Protein AF-A0A7S3B961-F1 (afdb_monomer_lite)

Sequence (173 aa):
MTASVPETMRAINEALAGSEYECQTVSWDDVQRGTVGGGVSCWGGNITDTRLWEKNGQMLYTVRTQNWNEKLGSVSADEIALMAGGVEANSPPRPATLSDFLKSIGSHGGYAGMANATDLSNKDLDAKVSIRFQTTFLPVPDERLGALEFAPEMYNYQTRDDADPKNLLVVHL

Secondary structure (DSSP, 8-state):
-PPPHHHHHHHHHHHTTTSSEEEES-EEEEEEEEEETTEEEEEEEEEEEEEEEETTSPBP-EEEE-GGG---EEE-TTS-EEEE---STT---EEEEHHHHHHTHHHHSGGGT--TT-----HHHHT-EEE---B------SSTT----EEEEEEETT---TTS-S-------

Foldseek 3Di:
DQDAQVRVQVVVQVVCPPHQKHKAQWDKDQPAWDADPNHTHSPGAWIKIKGKAFPVGRTFIKIAGDNVPHDKDWAAQQPAWDFADPPDDPDGTHIDTSQRCQQQVQVRCVVVVRHRRHHRHDVVDRRTDIDGDIDTDDSFDPDPDTDIDMDMDIGTPPPPDPVDDPDDDDDDD

Organism: NCBI:txid156174

Structure (mmCIF, N/CA/C/O backbone):
data_AF-A0A7S3B961-F1
#
_entry.id   AF-A0A7S3B961-F1
#
loop_
_atom_site.group_PDB
_atom_site.id
_atom_site.type_symbol
_atom_site.label_atom_id
_atom_site.label_alt_id
_atom_site.label_comp_id
_atom_site.label_asym_id
_atom_site.label_entity_id
_atom_site.label_seq_id
_atom_site.pdbx_PDB_ins_code
_atom_site.Cartn_x
_atom_site.Cartn_y
_atom_site.Cartn_z
_atom_site.occupancy
_atom_site.B_iso_or_equiv
_atom_site.auth_seq_id
_atom_site.auth_comp_id
_atom_site.auth_asym_id
_atom_site.auth_atom_id
_atom_site.pdbx_PDB_model_num
ATOM 1 N N . MET A 1 1 ? -27.440 13.470 13.076 1.00 53.16 1 MET A N 1
ATOM 2 C CA . MET A 1 1 ? -26.061 13.999 13.076 1.00 53.16 1 MET A CA 1
ATOM 3 C C . MET A 1 1 ? -25.145 12.821 12.845 1.00 53.16 1 MET A C 1
ATOM 5 O O . MET A 1 1 ? -25.264 11.851 13.583 1.00 53.16 1 MET A O 1
ATOM 9 N N . THR A 1 2 ? -24.315 12.874 11.811 1.00 67.44 2 THR A N 1
ATOM 10 C CA . THR A 1 2 ? -23.277 11.865 11.574 1.00 67.44 2 THR A CA 1
ATOM 11 C C . THR A 1 2 ? -22.200 12.026 12.646 1.00 67.44 2 THR A C 1
ATOM 13 O O . THR A 1 2 ? -21.840 13.159 12.966 1.00 67.44 2 THR A O 1
ATOM 16 N N . ALA A 1 3 ? -21.735 10.924 13.239 1.00 77.62 3 ALA A N 1
ATOM 17 C CA . ALA A 1 3 ? -20.637 10.968 14.201 1.00 77.62 3 ALA A CA 1
ATOM 18 C C . ALA A 1 3 ? -19.378 11.529 13.528 1.00 77.62 3 ALA A C 1
ATOM 20 O O . ALA A 1 3 ? -19.102 11.226 12.365 1.00 77.62 3 ALA A O 1
ATOM 21 N N . SER A 1 4 ? -18.607 12.337 14.250 1.00 87.38 4 SER A N 1
ATOM 22 C CA . SER A 1 4 ? -17.310 12.792 13.755 1.00 87.38 4 SER A CA 1
ATOM 23 C C . SER A 1 4 ? -16.331 11.617 13.634 1.00 87.38 4 SER A C 1
ATOM 25 O O . SER A 1 4 ? -16.490 10.573 14.278 1.00 87.38 4 SER A O 1
ATOM 27 N N . VAL A 1 5 ? -15.279 11.789 12.830 1.00 88.31 5 VAL A N 1
ATOM 28 C CA . VAL A 1 5 ? -14.202 10.793 12.709 1.00 88.31 5 VAL A CA 1
ATOM 29 C C . VAL A 1 5 ? -13.611 10.417 14.079 1.00 88.31 5 VAL A C 1
ATOM 31 O O . VAL A 1 5 ? -13.588 9.224 14.380 1.00 88.31 5 VAL A O 1
ATOM 34 N N . PRO A 1 6 ? -13.235 11.362 14.970 1.00 90.94 6 PRO A N 1
ATOM 35 C CA . PRO A 1 6 ? -12.711 11.013 16.293 1.00 90.94 6 PRO A CA 1
ATOM 36 C C . PRO A 1 6 ? -13.691 10.224 17.170 1.00 90.94 6 PRO A C 1
ATOM 38 O O . PRO A 1 6 ? -13.280 9.320 17.896 1.00 90.94 6 PRO A O 1
ATOM 41 N N . GLU A 1 7 ? -14.988 10.541 17.117 1.00 91.75 7 GLU A N 1
ATOM 42 C CA . GLU A 1 7 ? -16.009 9.802 17.870 1.00 91.75 7 GLU A CA 1
ATOM 43 C C . GLU A 1 7 ? -16.165 8.375 17.349 1.00 91.75 7 GLU A C 1
ATOM 45 O O . GLU A 1 7 ? -16.241 7.437 18.142 1.00 91.75 7 GLU A O 1
ATOM 50 N N . THR A 1 8 ? -16.151 8.210 16.026 1.00 91.69 8 THR A N 1
ATOM 51 C CA . THR A 1 8 ? -16.246 6.899 15.380 1.00 91.69 8 THR A CA 1
ATOM 52 C C . THR A 1 8 ? -15.017 6.049 15.681 1.00 91.69 8 THR A C 1
ATOM 54 O O . THR A 1 8 ? -15.146 4.897 16.089 1.00 91.69 8 THR A O 1
ATOM 57 N N . MET A 1 9 ? -13.817 6.625 15.575 1.00 93.38 9 MET A N 1
ATOM 58 C CA . MET A 1 9 ? -12.573 5.948 15.942 1.00 93.38 9 MET A CA 1
ATOM 59 C C . MET A 1 9 ? -12.563 5.516 17.403 1.00 93.38 9 MET A C 1
ATOM 61 O O . MET A 1 9 ? -12.139 4.403 17.698 1.00 93.38 9 MET A O 1
ATOM 65 N N . ARG A 1 10 ? -13.029 6.373 18.321 1.00 94.88 10 ARG A N 1
ATOM 66 C CA . ARG A 1 10 ? -13.128 6.028 19.743 1.00 94.88 10 ARG A CA 1
ATOM 67 C C . ARG A 1 10 ? -14.044 4.823 19.944 1.00 94.88 10 ARG A C 1
ATOM 69 O O . ARG A 1 10 ? -13.620 3.865 20.575 1.00 94.88 10 ARG A O 1
ATOM 76 N N . ALA A 1 11 ? -15.239 4.840 19.354 1.00 94.75 11 ALA A N 1
ATOM 77 C CA . ALA A 1 11 ? -16.183 3.728 19.452 1.00 94.75 11 ALA A CA 1
ATOM 78 C C . ALA A 1 11 ? -15.618 2.422 18.860 1.00 94.75 11 ALA A C 1
ATOM 80 O O . ALA A 1 11 ? -15.760 1.357 19.458 1.00 94.75 11 ALA A O 1
ATOM 81 N N . ILE A 1 12 ? -14.930 2.496 17.714 1.00 94.56 12 ILE A N 1
ATOM 82 C CA . ILE A 1 12 ? -14.267 1.331 17.113 1.00 94.56 12 ILE A CA 1
ATOM 83 C C . ILE A 1 12 ? -13.152 0.820 18.032 1.00 94.56 12 ILE A C 1
ATOM 85 O O . ILE A 1 12 ? -13.096 -0.370 18.309 1.00 94.56 12 ILE A O 1
ATOM 89 N N . ASN A 1 13 ? -12.284 1.695 18.541 1.00 95.06 13 ASN A N 1
ATOM 90 C CA . ASN A 1 13 ? -11.190 1.297 19.429 1.00 95.06 13 ASN A CA 1
ATOM 91 C C . ASN A 1 13 ? -11.687 0.714 20.761 1.00 95.06 13 ASN A C 1
ATOM 93 O O . ASN A 1 13 ? -11.090 -0.232 21.266 1.00 95.06 13 ASN A O 1
ATOM 97 N N . GLU A 1 14 ? -12.795 1.221 21.306 1.00 96.81 14 GLU A N 1
ATOM 98 C CA . GLU A 1 14 ? -13.471 0.620 22.462 1.00 96.81 14 GLU A CA 1
ATOM 99 C C . GLU A 1 14 ? -13.959 -0.803 22.147 1.00 96.81 14 GLU A C 1
ATOM 101 O O . GLU A 1 14 ? -13.756 -1.712 22.950 1.00 96.81 14 GLU A O 1
ATOM 106 N N . ALA A 1 15 ? -14.535 -1.028 20.961 1.00 95.81 15 ALA A N 1
ATOM 107 C CA . ALA A 1 15 ? -14.956 -2.359 20.516 1.00 95.81 15 ALA A CA 1
ATOM 108 C C . ALA A 1 15 ? -13.774 -3.305 20.219 1.00 95.81 15 ALA A C 1
ATOM 110 O O . ALA A 1 15 ? -13.905 -4.519 20.361 1.00 95.81 15 ALA A O 1
ATOM 111 N N . LEU A 1 16 ? -12.623 -2.757 19.823 1.00 94.06 16 LEU A N 1
ATOM 112 C CA . LEU A 1 16 ? -11.380 -3.491 19.569 1.00 94.06 16 LEU A CA 1
ATOM 113 C C . LEU A 1 16 ? -10.540 -3.720 20.836 1.00 94.06 16 LEU A C 1
ATOM 115 O O . LEU A 1 16 ? -9.457 -4.307 20.741 1.00 94.06 16 LEU A O 1
ATOM 119 N N . ALA A 1 17 ? -10.997 -3.277 22.011 1.00 94.25 17 ALA A N 1
ATOM 120 C CA . ALA A 1 17 ? -10.249 -3.398 23.255 1.00 94.25 17 ALA A CA 1
ATOM 121 C C . ALA A 1 17 ? -9.839 -4.857 23.535 1.00 94.25 17 ALA A C 1
ATOM 123 O O . ALA A 1 17 ? -10.664 -5.769 23.551 1.00 94.25 17 ALA A O 1
ATOM 124 N N . GLY A 1 18 ? -8.541 -5.077 23.763 1.00 90.94 18 GLY A N 1
ATOM 125 C CA . GLY A 1 18 ? -7.967 -6.411 23.977 1.00 90.94 18 GLY A CA 1
ATOM 126 C C . GLY A 1 18 ? -7.659 -7.200 22.697 1.00 90.94 18 GLY A C 1
ATOM 127 O O . GLY A 1 18 ? -7.198 -8.335 22.795 1.00 90.94 18 GLY A O 1
ATOM 128 N N . SER A 1 19 ? -7.879 -6.618 21.515 1.00 92.44 19 SER A N 1
ATOM 129 C CA . SER A 1 19 ? -7.432 -7.176 20.234 1.00 92.44 19 SER A CA 1
ATOM 130 C C . SER A 1 19 ? -6.060 -6.630 19.808 1.00 92.44 19 SER A C 1
ATOM 132 O O . SER A 1 19 ? -5.513 -5.712 20.418 1.00 92.44 19 SER A O 1
ATOM 134 N N . GLU A 1 20 ? -5.502 -7.190 18.732 1.00 90.69 20 GLU A N 1
ATOM 135 C CA . GLU A 1 20 ? -4.261 -6.716 18.094 1.00 90.69 20 GLU A CA 1
ATOM 136 C C . GLU A 1 20 ? -4.498 -5.581 17.077 1.00 90.69 20 GLU A C 1
ATOM 138 O O . GLU A 1 20 ? -3.556 -5.138 16.414 1.00 90.69 20 GLU A O 1
ATOM 143 N N . TYR A 1 21 ? -5.749 -5.136 16.922 1.00 91.44 21 TYR A N 1
ATOM 144 C CA . TYR A 1 21 ? -6.162 -4.134 15.946 1.00 91.44 21 TYR A CA 1
ATOM 145 C C . TYR A 1 21 ? -6.398 -2.775 16.596 1.00 91.44 21 TYR A C 1
ATOM 147 O O . TYR A 1 21 ? -6.821 -2.675 17.746 1.00 91.44 21 TYR A O 1
ATOM 155 N N . GLU A 1 22 ? -6.173 -1.729 15.816 1.00 92.00 22 GLU A N 1
ATOM 156 C CA . GLU A 1 22 ? -6.441 -0.348 16.180 1.00 92.00 22 GLU A CA 1
ATOM 157 C C . GLU A 1 22 ? -7.030 0.418 14.996 1.00 92.00 22 GLU A C 1
ATOM 159 O O . GLU A 1 22 ? -6.751 0.135 13.829 1.00 92.00 22 GLU A O 1
ATOM 164 N N . CYS A 1 23 ? -7.877 1.389 15.318 1.00 93.19 23 CYS A N 1
ATOM 165 C CA . CYS A 1 23 ? -8.453 2.336 14.384 1.00 93.19 23 CYS A CA 1
ATOM 166 C C . CYS A 1 23 ? -7.641 3.632 14.415 1.00 93.19 23 CYS A C 1
ATOM 168 O O . CYS A 1 23 ? -7.589 4.315 15.445 1.00 93.19 23 CYS A O 1
ATOM 170 N N . GLN A 1 24 ? -7.012 3.961 13.288 1.00 92.31 24 GLN A N 1
ATOM 171 C CA . GLN A 1 24 ? -6.100 5.091 13.123 1.00 92.31 24 GLN A CA 1
ATOM 172 C C . GLN A 1 24 ? -6.357 5.812 11.801 1.00 92.31 24 GLN A C 1
ATOM 174 O O . GLN A 1 24 ? -6.849 5.226 10.840 1.00 92.31 24 GLN A O 1
ATOM 179 N N . THR A 1 25 ? -5.994 7.087 11.731 1.00 92.31 25 THR A N 1
ATOM 180 C CA . THR A 1 25 ? -6.106 7.894 10.504 1.00 92.31 25 THR A CA 1
ATOM 181 C C . THR A 1 25 ? -4.798 7.986 9.719 1.00 92.31 25 THR A C 1
ATOM 183 O O . THR A 1 25 ? -4.790 8.421 8.570 1.00 92.31 25 THR A O 1
ATOM 186 N N . VAL A 1 26 ? -3.690 7.558 10.327 1.00 90.19 26 VAL A N 1
ATOM 187 C CA . VAL A 1 26 ? -2.383 7.449 9.682 1.00 90.19 26 VAL A CA 1
ATOM 188 C C . VAL A 1 26 ? -1.885 6.031 9.857 1.00 90.19 26 VAL A C 1
ATOM 190 O O . VAL A 1 26 ? -1.852 5.502 10.963 1.00 90.19 26 VAL A O 1
ATOM 193 N N . SER A 1 27 ? -1.494 5.437 8.744 1.00 86.50 27 SER A N 1
ATOM 194 C CA . SER A 1 27 ? -0.911 4.113 8.661 1.00 86.50 27 SER A CA 1
ATOM 195 C C . SER A 1 27 ? 0.573 4.258 8.324 1.00 86.50 27 SER A C 1
ATOM 197 O O . SER A 1 27 ? 0.903 5.021 7.421 1.00 86.50 27 SER A O 1
ATOM 199 N N . TRP A 1 28 ? 1.460 3.504 8.975 1.00 84.81 28 TRP A N 1
ATOM 200 C CA . TRP A 1 28 ? 2.878 3.484 8.605 1.00 84.81 28 TRP A CA 1
ATOM 201 C C . TRP A 1 28 ? 3.219 2.248 7.780 1.00 84.81 28 TRP A C 1
ATOM 203 O O . TRP A 1 28 ? 2.877 1.122 8.152 1.00 84.81 28 TRP A O 1
ATOM 213 N N . ASP A 1 29 ? 3.916 2.484 6.675 1.00 82.44 29 ASP A N 1
ATOM 214 C CA . ASP A 1 29 ? 4.550 1.483 5.831 1.00 82.44 29 ASP A CA 1
ATOM 215 C C . ASP A 1 29 ? 6.060 1.542 6.064 1.00 82.44 29 ASP A C 1
ATOM 217 O O . ASP A 1 29 ? 6.797 2.296 5.425 1.00 82.44 29 ASP A O 1
ATOM 221 N N . ASP A 1 30 ? 6.508 0.757 7.039 1.00 77.56 30 ASP A N 1
ATOM 222 C CA . ASP A 1 30 ? 7.907 0.658 7.449 1.00 77.56 30 ASP A CA 1
ATOM 223 C C . ASP A 1 30 ? 8.605 -0.431 6.623 1.00 77.56 30 ASP A C 1
ATOM 225 O O . ASP A 1 30 ? 8.497 -1.626 6.910 1.00 77.56 30 ASP A O 1
ATOM 229 N N . VAL A 1 31 ? 9.236 -0.023 5.518 1.00 73.38 31 VAL A N 1
ATOM 230 C CA . VAL A 1 31 ? 9.897 -0.943 4.574 1.00 73.38 31 VAL A CA 1
ATOM 231 C C . VAL A 1 31 ? 11.327 -1.268 5.016 1.00 73.38 31 VAL A C 1
ATOM 233 O O . VAL A 1 31 ? 11.839 -2.345 4.709 1.00 73.38 31 VAL A O 1
ATOM 236 N N . GLN A 1 32 ? 11.976 -0.378 5.771 1.00 75.19 32 GLN A N 1
ATOM 237 C CA . GLN A 1 32 ? 13.317 -0.609 6.294 1.00 75.19 32 GLN A CA 1
ATOM 238 C C . GLN A 1 32 ? 13.502 0.047 7.665 1.00 75.19 32 GLN A C 1
ATOM 240 O O . GLN A 1 32 ? 13.877 1.216 7.760 1.00 75.19 32 GLN A O 1
ATOM 245 N N . ARG A 1 33 ? 13.378 -0.751 8.731 1.00 72.75 33 ARG A N 1
ATOM 246 C CA . ARG A 1 33 ? 13.734 -0.331 10.095 1.00 72.75 33 ARG A CA 1
ATOM 247 C C . ARG A 1 33 ? 15.215 -0.011 10.212 1.00 72.75 33 ARG A C 1
ATOM 249 O O . ARG A 1 33 ? 16.067 -0.731 9.689 1.00 72.75 33 ARG A O 1
ATOM 256 N N . GLY A 1 34 ? 15.524 1.057 10.937 1.00 70.88 34 GLY A N 1
ATOM 257 C CA . GLY A 1 34 ? 16.896 1.389 11.298 1.00 70.88 34 GLY A CA 1
ATOM 258 C C . GLY A 1 34 ? 17.272 0.868 12.680 1.00 70.88 34 GLY A C 1
ATOM 259 O O . G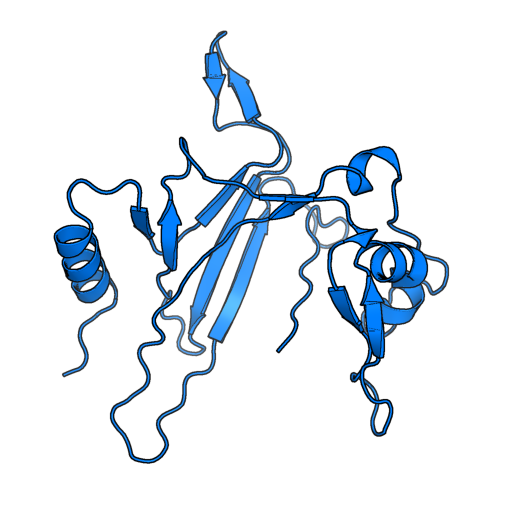LY A 1 34 ? 16.447 0.362 13.441 1.00 70.88 34 GLY A O 1
ATOM 260 N N . THR A 1 35 ? 18.543 1.058 13.022 1.00 77.31 35 THR A N 1
ATOM 261 C CA . THR A 1 35 ? 19.053 0.865 14.381 1.00 77.31 35 THR A CA 1
ATOM 262 C C . THR A 1 35 ? 19.553 2.210 14.882 1.00 77.31 35 THR A C 1
ATOM 264 O O . THR A 1 35 ? 20.462 2.790 14.290 1.00 77.31 35 THR A O 1
ATOM 267 N N . VAL A 1 36 ? 18.981 2.717 15.973 1.00 72.81 36 VAL A N 1
ATOM 268 C CA . VAL A 1 36 ? 19.407 3.975 16.605 1.00 72.81 36 VAL A CA 1
ATOM 269 C C . VAL A 1 36 ? 19.800 3.669 18.044 1.00 72.81 36 VAL A C 1
ATOM 271 O O . VAL A 1 36 ? 19.041 3.049 18.782 1.00 72.81 36 VAL A O 1
ATOM 274 N N . GLY A 1 37 ? 21.019 4.047 18.439 1.00 80.06 37 GLY A N 1
ATOM 275 C CA . GLY A 1 37 ? 21.515 3.806 19.800 1.00 80.06 37 GLY A CA 1
ATOM 276 C C . GLY A 1 37 ? 21.644 2.325 20.187 1.00 80.06 37 GLY A C 1
ATOM 277 O O . GLY A 1 37 ? 21.605 2.004 21.369 1.00 80.06 37 GLY A O 1
ATOM 278 N N . GLY A 1 38 ? 21.774 1.419 19.210 1.00 82.69 38 GLY A N 1
ATOM 279 C CA . GLY A 1 38 ? 21.897 -0.027 19.442 1.00 82.69 38 GLY A CA 1
ATOM 280 C C . GLY A 1 38 ? 20.569 -0.785 19.568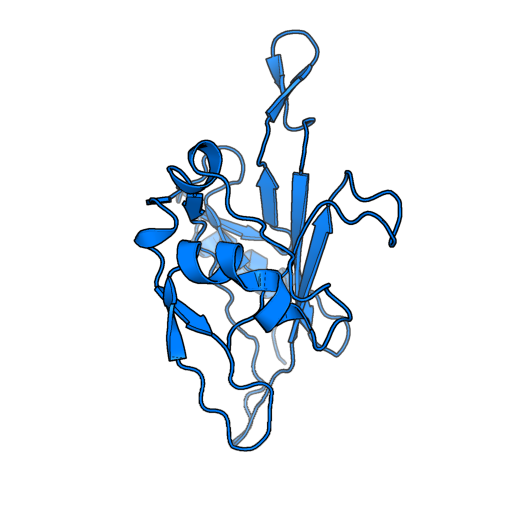 1.00 82.69 38 GLY A C 1
ATOM 281 O O . GLY A 1 38 ? 20.596 -1.999 19.748 1.00 82.69 38 GLY A O 1
ATOM 282 N N . GLY A 1 39 ? 19.425 -0.103 19.442 1.00 76.19 39 GLY A N 1
ATOM 283 C CA . GLY A 1 39 ? 18.094 -0.714 19.424 1.00 76.19 39 GLY A CA 1
ATOM 284 C C . GLY A 1 39 ? 17.389 -0.558 18.077 1.00 76.19 39 GLY A C 1
ATOM 285 O O . GLY A 1 39 ? 17.705 0.351 17.305 1.00 76.19 39 GLY A O 1
ATOM 286 N N . VAL A 1 40 ? 16.421 -1.440 17.808 1.00 74.62 40 VAL A N 1
ATOM 287 C CA . VAL A 1 40 ? 15.514 -1.309 16.657 1.00 74.62 40 VAL A CA 1
ATOM 288 C C . VAL A 1 40 ? 14.771 0.017 16.771 1.00 74.62 40 VAL A C 1
ATOM 290 O O . VAL A 1 40 ? 14.233 0.353 17.823 1.00 74.62 40 VAL A O 1
ATOM 293 N N . SER A 1 41 ? 14.749 0.764 15.678 1.00 70.75 41 SER A N 1
ATOM 294 C CA . SER A 1 41 ? 14.155 2.086 15.596 1.00 70.75 41 SER A CA 1
ATOM 295 C C . SER A 1 41 ? 13.137 2.126 14.466 1.00 70.75 41 SER A C 1
ATOM 297 O O . SER A 1 41 ? 13.361 1.552 13.401 1.00 70.75 41 SER A O 1
ATOM 299 N N . CYS A 1 42 ? 12.046 2.858 14.687 1.00 59.78 42 CYS A N 1
ATOM 300 C CA . CYS A 1 42 ? 11.139 3.254 13.613 1.00 59.78 42 CYS A CA 1
ATOM 301 C C . CYS A 1 42 ? 11.769 4.299 12.680 1.00 59.78 42 CYS A C 1
ATOM 303 O O . CYS A 1 42 ? 11.233 4.557 11.614 1.00 59.78 42 CYS A O 1
ATOM 305 N N . TRP A 1 43 ? 12.903 4.903 13.056 1.00 66.00 43 TRP A N 1
ATOM 306 C CA . TRP A 1 43 ? 13.701 5.745 12.166 1.00 66.00 43 TRP A CA 1
ATOM 307 C C . TRP A 1 43 ? 14.570 4.863 11.278 1.00 66.00 43 TRP A C 1
ATOM 309 O O . TRP A 1 43 ? 15.496 4.212 11.765 1.00 66.00 43 TRP A O 1
ATOM 319 N N . GLY A 1 44 ? 14.273 4.862 9.984 1.00 70.38 44 GLY A N 1
ATOM 320 C CA . GLY A 1 44 ? 14.861 3.978 8.990 1.00 70.38 44 GLY A CA 1
ATOM 321 C C . GLY A 1 44 ? 14.694 4.508 7.564 1.00 70.38 44 GLY A C 1
ATOM 322 O O . GLY A 1 44 ? 14.348 5.674 7.358 1.00 70.38 44 GLY A O 1
ATOM 323 N N . GLY A 1 45 ? 15.018 3.674 6.580 1.00 73.88 45 GLY A N 1
ATOM 324 C CA . GLY A 1 45 ? 14.871 4.008 5.164 1.00 73.88 45 GLY A CA 1
ATOM 325 C C . GLY A 1 45 ? 13.448 3.743 4.672 1.00 73.88 45 GLY A C 1
ATOM 326 O O . GLY A 1 45 ? 12.770 2.859 5.178 1.00 73.88 45 GLY A O 1
ATOM 327 N N . ASN A 1 46 ? 13.016 4.487 3.655 1.00 78.94 46 ASN A N 1
ATOM 328 C CA . ASN A 1 46 ? 11.786 4.228 2.903 1.00 78.94 46 ASN A CA 1
ATOM 329 C C . ASN A 1 46 ? 10.519 4.057 3.774 1.00 78.94 46 ASN A C 1
ATOM 331 O O . ASN A 1 46 ? 9.819 3.048 3.688 1.00 78.94 46 ASN A O 1
ATOM 335 N N . ILE A 1 47 ? 10.252 5.041 4.635 1.00 85.19 47 ILE A N 1
ATOM 336 C CA . ILE A 1 47 ? 9.078 5.058 5.517 1.00 85.19 47 ILE A CA 1
ATOM 337 C C . ILE A 1 47 ? 8.000 5.894 4.848 1.00 85.19 47 ILE A C 1
ATOM 339 O O . ILE A 1 47 ? 8.259 7.039 4.472 1.00 85.19 47 ILE A O 1
ATOM 343 N N . THR A 1 48 ? 6.799 5.332 4.723 1.00 87.88 48 THR A N 1
ATOM 344 C CA . THR A 1 48 ? 5.659 6.025 4.115 1.00 87.88 48 THR A CA 1
ATOM 345 C C . THR A 1 48 ? 4.498 6.126 5.096 1.00 87.88 48 THR A C 1
ATOM 347 O O . THR A 1 48 ? 4.055 5.122 5.648 1.00 87.88 48 THR A O 1
ATOM 350 N N . ASP A 1 49 ? 3.997 7.343 5.296 1.00 90.31 49 ASP A N 1
ATOM 351 C CA . ASP A 1 49 ? 2.672 7.564 5.867 1.00 90.31 49 ASP A CA 1
ATOM 352 C C . ASP A 1 49 ? 1.637 7.321 4.774 1.00 90.31 49 ASP A C 1
ATOM 354 O O . ASP A 1 49 ? 1.643 8.012 3.757 1.00 90.31 49 ASP A O 1
ATOM 358 N N . THR A 1 50 ? 0.717 6.400 5.014 1.00 90.44 50 THR A N 1
ATOM 359 C CA . THR A 1 50 ? -0.446 6.166 4.161 1.00 90.44 50 THR A CA 1
ATOM 360 C C . THR A 1 50 ? -1.690 6.679 4.875 1.00 90.44 50 THR A C 1
ATOM 362 O O . THR A 1 50 ? -1.954 6.326 6.029 1.00 90.44 50 THR A O 1
ATOM 365 N N . ARG A 1 51 ? -2.445 7.549 4.204 1.00 93.00 51 ARG A N 1
ATOM 366 C CA . ARG A 1 51 ? -3.671 8.174 4.715 1.00 93.00 51 ARG A CA 1
ATOM 367 C C . ARG A 1 51 ? -4.763 8.102 3.663 1.00 93.00 51 ARG A C 1
ATOM 369 O O . ARG A 1 51 ? -4.489 7.978 2.472 1.00 93.00 51 ARG A O 1
ATOM 376 N N . LEU A 1 52 ? -6.006 8.218 4.105 1.00 93.12 52 LEU A N 1
ATOM 377 C CA . LEU A 1 52 ? -7.159 8.366 3.228 1.00 93.12 52 LEU A CA 1
ATOM 378 C C . LEU A 1 52 ? -7.838 9.692 3.550 1.00 93.12 52 LEU A C 1
ATOM 380 O O . LEU A 1 52 ? -8.035 10.024 4.717 1.00 93.12 52 LEU A O 1
ATOM 384 N N . TRP A 1 53 ? -8.205 10.436 2.518 1.00 93.62 53 TRP A N 1
ATOM 385 C CA . TRP A 1 53 ? -8.837 11.742 2.643 1.00 93.62 53 TRP A CA 1
ATOM 386 C C . TRP A 1 53 ? -10.128 11.776 1.847 1.00 93.62 53 TRP A C 1
ATOM 388 O O . TRP A 1 53 ? -10.142 11.414 0.675 1.00 93.62 53 TRP A O 1
ATOM 398 N N . GLU A 1 54 ? -11.205 12.252 2.455 1.00 92.81 54 GLU A N 1
ATOM 399 C CA . GLU A 1 54 ? -12.385 12.691 1.722 1.00 92.81 54 GLU A CA 1
ATOM 400 C C . GLU A 1 54 ? -12.068 13.957 0.920 1.00 92.81 54 GLU A C 1
ATOM 402 O O . GLU A 1 54 ? -11.255 14.793 1.320 1.00 92.81 54 GLU A O 1
ATOM 407 N N . LYS A 1 55 ? -12.788 14.160 -0.185 1.00 90.81 55 LYS A N 1
ATOM 408 C CA . LYS A 1 55 ? -12.651 15.349 -1.044 1.00 90.81 55 LYS A CA 1
ATOM 409 C C . LYS A 1 55 ? -12.846 16.682 -0.309 1.00 90.81 55 LYS A C 1
ATOM 411 O O . LYS A 1 55 ? -12.321 17.704 -0.741 1.00 90.81 55 LYS A O 1
ATOM 416 N N . ASN A 1 56 ? -13.599 16.685 0.791 1.00 89.06 56 ASN A N 1
ATOM 417 C CA . ASN A 1 56 ? -13.834 17.861 1.636 1.00 89.06 56 ASN A CA 1
ATOM 418 C C . ASN A 1 56 ? -12.664 18.172 2.600 1.00 89.06 56 ASN A C 1
ATOM 420 O O . ASN A 1 56 ? -12.749 19.140 3.354 1.00 89.06 56 ASN A O 1
ATOM 424 N N . GLY A 1 57 ? -11.593 17.369 2.590 1.00 90.44 57 GLY A N 1
ATOM 425 C CA . GLY A 1 57 ? -10.445 17.507 3.486 1.00 90.44 57 GLY A CA 1
ATOM 426 C C . GLY A 1 57 ? -10.604 16.799 4.835 1.00 90.44 57 GLY A C 1
ATOM 427 O O . GLY A 1 57 ? -9.764 16.977 5.710 1.00 90.44 57 GLY A O 1
ATOM 428 N N . GLN A 1 58 ? -11.652 15.998 5.039 1.00 90.50 58 GLN A N 1
ATOM 429 C CA . GLN A 1 58 ? -11.782 15.141 6.214 1.00 90.50 58 GLN A CA 1
ATOM 430 C C . GLN A 1 58 ? -10.875 13.917 6.068 1.00 90.50 58 GLN A C 1
ATOM 432 O O . GLN A 1 58 ? -10.970 13.165 5.101 1.00 90.50 58 GLN A O 1
ATOM 437 N N . MET A 1 59 ? -9.998 13.696 7.044 1.00 92.50 59 MET A N 1
ATOM 438 C CA . MET A 1 59 ? -9.174 12.490 7.091 1.00 92.50 59 MET A CA 1
ATOM 439 C C . MET A 1 59 ? -10.045 11.291 7.483 1.00 92.50 59 MET A C 1
ATOM 441 O O . MET A 1 59 ? -10.762 11.338 8.482 1.00 92.50 59 MET A O 1
ATOM 445 N N . LEU A 1 60 ? -9.980 10.222 6.700 1.00 93.00 60 LEU A N 1
ATOM 446 C CA . LEU A 1 60 ? -10.646 8.954 6.969 1.00 93.00 60 LEU A CA 1
ATOM 447 C C . LEU A 1 60 ? -9.794 8.082 7.894 1.00 93.00 60 LEU A C 1
ATOM 449 O O . LEU A 1 60 ? -8.601 8.307 8.092 1.00 93.00 60 LEU A O 1
ATOM 453 N N . TYR A 1 61 ? -10.428 7.065 8.465 1.00 93.00 61 TYR A N 1
ATOM 454 C CA . TYR A 1 61 ? -9.808 6.127 9.391 1.00 93.00 61 TYR A CA 1
ATOM 455 C C . TYR A 1 61 ? -9.720 4.728 8.785 1.00 93.00 61 TYR A C 1
ATOM 457 O O . TYR A 1 61 ? -10.529 4.326 7.950 1.00 93.00 61 TYR A O 1
ATOM 465 N N . THR A 1 62 ? -8.729 3.970 9.229 1.00 92.81 62 THR A N 1
ATOM 466 C CA . THR A 1 62 ? -8.488 2.575 8.862 1.00 92.81 62 THR A CA 1
ATOM 467 C C . THR A 1 62 ? -8.388 1.748 10.138 1.00 92.81 62 THR A C 1
ATOM 469 O O . THR A 1 62 ? -7.832 2.199 11.137 1.00 92.81 62 THR A O 1
ATOM 472 N N . VAL A 1 63 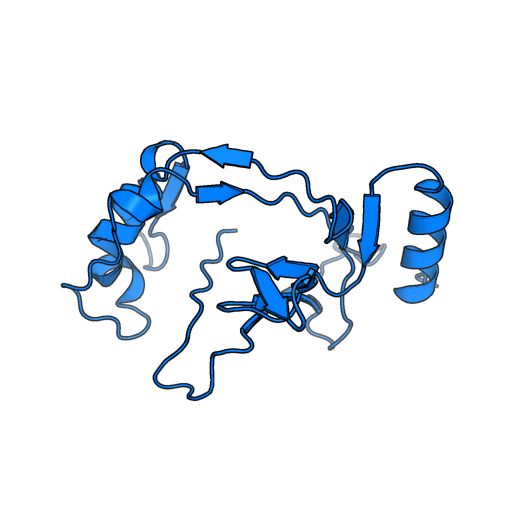? -8.921 0.534 10.109 1.00 92.38 63 VAL A N 1
ATOM 473 C CA . VAL A 1 63 ? -8.665 -0.512 11.092 1.00 92.38 63 VAL A CA 1
ATOM 474 C C . VAL A 1 63 ? -7.579 -1.418 10.534 1.00 92.38 63 VAL A C 1
ATOM 476 O O . VAL A 1 63 ? -7.706 -1.944 9.423 1.00 92.38 63 VAL A O 1
ATOM 479 N N . ARG A 1 64 ? -6.511 -1.593 11.309 1.00 90.75 64 ARG A N 1
ATOM 480 C CA . ARG A 1 64 ? -5.370 -2.457 10.982 1.00 90.75 64 ARG A CA 1
ATOM 481 C C . ARG A 1 64 ? -4.705 -2.971 12.254 1.00 90.75 64 ARG A C 1
ATOM 483 O O . ARG A 1 64 ? -5.022 -2.515 13.347 1.00 90.75 64 ARG A O 1
ATOM 490 N N . THR A 1 65 ? -3.798 -3.936 12.126 1.00 89.25 65 THR A N 1
ATOM 491 C CA . THR A 1 65 ? -2.954 -4.355 13.255 1.00 89.25 65 THR A CA 1
ATOM 492 C C . THR A 1 65 ? -1.973 -3.255 13.647 1.00 89.25 65 THR A C 1
ATOM 494 O O . THR A 1 65 ? -1.545 -2.489 12.781 1.00 89.25 65 THR A O 1
ATOM 497 N N . GLN A 1 66 ? -1.575 -3.228 14.920 1.00 81.44 66 GLN A N 1
ATOM 498 C CA . GLN A 1 66 ? -0.611 -2.254 15.445 1.00 81.44 66 GLN A CA 1
ATOM 499 C C . GLN A 1 66 ? 0.689 -2.212 14.629 1.00 81.44 66 GLN A C 1
ATOM 501 O O . GLN A 1 66 ? 1.272 -3.260 14.353 1.00 81.44 66 GLN A O 1
ATOM 506 N N . ASN A 1 67 ? 1.195 -1.010 14.325 1.00 74.88 67 ASN A N 1
ATOM 507 C CA . ASN A 1 67 ? 2.374 -0.809 13.458 1.00 74.88 67 ASN A CA 1
ATOM 508 C C . ASN A 1 67 ? 3.613 -1.629 13.886 1.00 74.88 67 ASN A C 1
ATOM 510 O O . ASN A 1 67 ? 4.383 -2.106 13.053 1.00 74.88 67 ASN A O 1
ATOM 514 N N . TRP A 1 68 ? 3.824 -1.816 15.194 1.00 75.25 68 TRP A N 1
ATOM 515 C CA . TRP A 1 68 ? 4.967 -2.582 15.705 1.00 75.25 68 TRP A CA 1
ATOM 516 C C . TRP A 1 68 ? 4.804 -4.100 15.584 1.00 75.25 68 TRP A C 1
ATOM 518 O O . TRP A 1 68 ? 5.812 -4.786 15.414 1.00 75.25 68 TRP A O 1
ATOM 528 N N . ASN A 1 69 ? 3.564 -4.592 15.626 1.00 78.81 69 ASN A N 1
ATOM 529 C CA . ASN A 1 69 ? 3.190 -6.009 15.637 1.00 78.81 69 ASN A CA 1
ATOM 530 C C . ASN A 1 69 ? 2.362 -6.367 14.393 1.00 78.81 69 ASN A C 1
ATOM 532 O O . ASN A 1 69 ? 1.391 -7.121 14.467 1.00 78.81 69 ASN A O 1
ATOM 536 N N . GLU A 1 70 ? 2.708 -5.767 13.255 1.00 80.38 70 GLU A N 1
ATOM 537 C CA . GLU A 1 70 ? 1.911 -5.887 12.045 1.00 80.38 70 GLU A CA 1
ATOM 538 C C . GLU A 1 70 ? 1.891 -7.327 11.512 1.00 80.38 70 GLU A C 1
ATOM 540 O O . GLU A 1 70 ? 2.921 -8.003 11.441 1.00 80.38 70 GLU A O 1
ATOM 545 N N . LYS A 1 71 ? 0.709 -7.785 11.089 1.00 84.00 71 LYS A N 1
ATOM 546 C CA . LYS A 1 71 ? 0.554 -9.062 10.386 1.00 84.00 71 LYS A CA 1
ATOM 547 C C . LYS A 1 71 ? 0.659 -8.831 8.885 1.00 84.00 71 LYS A C 1
ATOM 549 O O . LYS A 1 71 ? -0.271 -8.331 8.259 1.00 84.00 71 LYS A O 1
ATOM 554 N N . LEU A 1 72 ? 1.802 -9.213 8.326 1.00 86.62 72 LEU A N 1
ATOM 555 C CA . LEU A 1 72 ? 2.110 -9.071 6.907 1.00 86.62 72 LEU A CA 1
ATOM 556 C C . LEU A 1 72 ? 1.934 -10.394 6.169 1.00 86.62 72 LEU A C 1
ATOM 558 O O . LEU A 1 72 ? 2.426 -11.432 6.613 1.00 86.62 72 LEU A O 1
ATOM 562 N N . GLY A 1 73 ? 1.290 -10.337 5.005 1.00 88.56 73 GLY A N 1
ATOM 563 C CA . GLY A 1 73 ? 1.457 -11.370 3.990 1.00 88.56 73 GLY A CA 1
ATOM 564 C C . GLY A 1 73 ? 2.824 -11.220 3.323 1.00 88.56 73 GLY A C 1
ATOM 565 O O . GLY A 1 73 ? 3.314 -10.104 3.167 1.00 88.56 73 GLY A O 1
ATOM 566 N N . SER A 1 74 ? 3.438 -12.329 2.921 1.00 92.44 74 SER A N 1
ATOM 567 C CA . SER A 1 74 ? 4.631 -12.323 2.074 1.00 92.44 74 SER A CA 1
ATOM 568 C C . SER A 1 74 ? 4.392 -13.280 0.920 1.00 92.44 74 SER A C 1
ATOM 570 O O . SER A 1 74 ? 4.160 -14.465 1.148 1.00 92.44 74 SER A O 1
ATOM 572 N N . VAL A 1 75 ? 4.401 -12.737 -0.289 1.00 95.56 75 VAL A N 1
ATOM 573 C CA . VAL A 1 75 ? 4.149 -13.457 -1.544 1.00 95.56 75 VAL A CA 1
ATOM 574 C C . VAL A 1 75 ? 5.125 -12.954 -2.598 1.00 95.56 75 VAL A C 1
ATOM 576 O O . VAL A 1 75 ? 5.698 -11.872 -2.431 1.00 95.56 75 VAL A O 1
ATOM 579 N N . SER A 1 76 ? 5.332 -13.701 -3.674 1.00 97.12 76 SER A N 1
ATOM 580 C CA . SER A 1 76 ? 6.088 -13.180 -4.812 1.00 97.12 76 SER A CA 1
ATOM 581 C C . SER A 1 76 ? 5.208 -12.318 -5.726 1.00 97.12 76 SER A C 1
ATOM 583 O O . SER A 1 76 ? 3.980 -12.412 -5.735 1.00 97.12 76 SER A O 1
ATOM 585 N N . ALA A 1 77 ? 5.828 -11.423 -6.495 1.00 96.25 77 ALA A N 1
ATOM 586 C CA . ALA A 1 77 ? 5.119 -10.494 -7.376 1.00 96.25 77 ALA A CA 1
ATOM 587 C C . ALA A 1 77 ? 4.348 -11.198 -8.512 1.00 96.25 77 ALA A C 1
ATOM 589 O O . ALA A 1 77 ? 3.396 -10.640 -9.053 1.00 96.25 77 ALA A O 1
ATOM 590 N N . ASP A 1 78 ? 4.730 -12.416 -8.888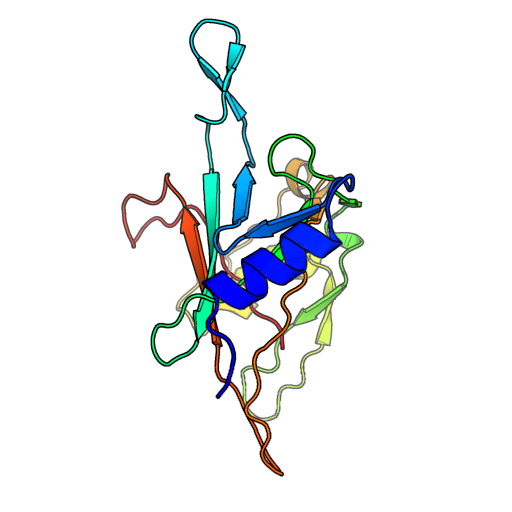 1.00 97.25 78 ASP A N 1
ATOM 591 C CA . ASP A 1 78 ? 4.006 -13.250 -9.855 1.00 97.25 78 ASP A CA 1
ATOM 592 C C . ASP A 1 78 ? 2.747 -13.915 -9.263 1.00 97.25 78 ASP A C 1
ATOM 594 O O . ASP A 1 78 ? 1.872 -14.343 -10.013 1.00 97.25 78 ASP A O 1
ATOM 598 N N . GLU A 1 79 ? 2.598 -13.940 -7.935 1.00 96.25 79 GLU A N 1
ATOM 599 C CA . GLU A 1 79 ? 1.395 -14.433 -7.247 1.00 96.25 79 GLU A CA 1
ATOM 600 C C . GLU A 1 79 ? 0.331 -13.338 -7.040 1.00 96.25 79 GLU A C 1
ATOM 602 O O . GLU A 1 79 ? -0.806 -13.630 -6.663 1.00 96.25 79 GLU A O 1
ATOM 607 N N . ILE A 1 80 ? 0.670 -12.070 -7.296 1.00 94.00 80 ILE A N 1
ATOM 608 C CA . ILE A 1 80 ? -0.248 -10.935 -7.150 1.00 94.00 80 ILE A CA 1
ATOM 609 C C . ILE A 1 80 ? -0.908 -10.652 -8.497 1.00 94.00 80 ILE A C 1
ATOM 611 O O . ILE A 1 80 ? -0.260 -10.166 -9.422 1.00 94.00 80 ILE A O 1
ATOM 615 N N . ALA A 1 81 ? -2.210 -10.914 -8.599 1.00 93.69 81 ALA A N 1
ATOM 616 C CA . ALA A 1 81 ? -2.997 -10.606 -9.787 1.00 93.69 81 ALA A CA 1
ATOM 617 C C . ALA A 1 81 ? -3.465 -9.142 -9.796 1.00 93.69 81 ALA A C 1
ATOM 619 O O . ALA A 1 81 ? -4.005 -8.638 -8.812 1.00 93.69 81 ALA A O 1
ATOM 620 N N . LEU A 1 82 ? -3.307 -8.491 -10.944 1.00 90.31 82 LEU A N 1
ATOM 621 C CA . LEU A 1 82 ? -3.741 -7.134 -11.248 1.00 90.31 82 LEU A CA 1
ATOM 622 C C . LEU A 1 82 ? -4.596 -7.137 -12.518 1.00 90.31 82 LEU A C 1
ATOM 624 O O . LEU A 1 82 ? -4.498 -8.029 -13.362 1.00 90.31 82 LEU A O 1
ATOM 628 N N . MET A 1 83 ? -5.397 -6.091 -12.688 1.00 89.12 83 MET A N 1
ATOM 629 C CA . MET A 1 83 ? -6.069 -5.780 -13.946 1.00 89.12 83 MET A CA 1
ATOM 630 C C . MET A 1 83 ? -5.418 -4.509 -14.509 1.00 89.12 83 MET A C 1
ATOM 632 O O . MET A 1 83 ? -5.606 -3.412 -13.997 1.00 89.12 83 MET A O 1
ATOM 636 N N . ALA A 1 84 ? -4.575 -4.666 -15.528 1.00 87.25 84 ALA A N 1
ATOM 637 C CA . ALA A 1 84 ? -3.752 -3.593 -16.081 1.00 87.25 84 ALA A CA 1
ATOM 638 C C . ALA A 1 84 ? -4.358 -3.017 -17.371 1.00 87.25 84 ALA A C 1
ATOM 640 O O . ALA A 1 84 ? -4.866 -3.757 -18.216 1.00 87.25 84 ALA A O 1
ATOM 641 N N . GLY A 1 85 ? -4.264 -1.699 -17.562 1.00 80.69 85 GLY A N 1
ATOM 642 C CA . GLY A 1 85 ? -4.857 -0.995 -18.707 1.00 80.69 85 GLY A CA 1
ATOM 643 C C . GLY A 1 85 ? -6.189 -0.335 -18.348 1.00 80.69 85 GLY A C 1
ATOM 644 O O . GLY A 1 85 ? -6.366 0.098 -17.217 1.00 80.69 85 GLY A O 1
ATOM 645 N N . GLY A 1 86 ? -7.117 -0.202 -19.301 1.00 77.75 86 GLY A N 1
ATOM 646 C CA . GLY A 1 86 ? -8.406 0.456 -19.027 1.00 77.75 86 GLY A CA 1
ATOM 647 C C . GLY A 1 86 ? -8.394 1.984 -19.101 1.00 77.75 86 GLY A C 1
ATOM 648 O O . GLY A 1 86 ? -9.445 2.596 -18.945 1.00 77.75 86 GLY A O 1
ATOM 649 N N . VAL A 1 87 ? -7.231 2.604 -19.332 1.00 73.56 87 VAL A N 1
ATOM 650 C CA . VAL A 1 87 ? -7.070 4.071 -19.304 1.00 73.56 87 VAL A CA 1
ATOM 651 C C . VAL A 1 87 ? -7.522 4.727 -20.617 1.00 73.56 87 VAL A C 1
ATOM 653 O O . VAL A 1 87 ? -8.010 5.854 -20.618 1.00 73.56 87 VAL A O 1
ATOM 656 N N . GLU A 1 88 ? -7.396 4.020 -21.743 1.00 73.75 88 GLU A N 1
ATOM 657 C CA . GLU A 1 88 ? -7.839 4.503 -23.055 1.00 73.75 88 GLU A CA 1
ATOM 658 C C . GLU A 1 88 ? -9.279 4.079 -23.368 1.00 73.75 88 GLU A C 1
ATOM 660 O O . GLU A 1 88 ? -9.711 2.965 -23.054 1.00 73.75 88 GLU A O 1
ATOM 665 N N . ALA A 1 89 ? -10.013 4.949 -24.069 1.00 73.75 89 ALA A N 1
ATOM 666 C CA . ALA A 1 89 ? -11.356 4.638 -24.542 1.00 73.75 89 ALA A CA 1
ATOM 667 C C . ALA A 1 89 ? -11.337 3.379 -25.432 1.00 73.75 89 ALA A C 1
ATOM 669 O O . ALA A 1 89 ? -10.655 3.340 -26.453 1.00 73.75 89 ALA A O 1
ATOM 670 N N . ASN A 1 90 ? -12.129 2.366 -25.061 1.00 80.12 90 ASN A N 1
ATOM 671 C CA . ASN A 1 90 ? -12.235 1.053 -25.722 1.00 80.12 90 ASN A CA 1
ATOM 672 C C . ASN A 1 90 ? -11.041 0.094 -25.546 1.00 80.12 90 ASN A C 1
ATOM 674 O O . ASN A 1 90 ? -10.965 -0.906 -26.261 1.00 80.12 90 ASN A O 1
ATOM 678 N N . SER A 1 91 ? -10.146 0.335 -24.586 1.00 82.12 91 SER A N 1
ATOM 679 C CA . SER A 1 91 ? -9.092 -0.619 -24.220 1.00 82.12 91 SER A CA 1
ATOM 680 C C . SER A 1 91 ? -9.421 -1.268 -22.873 1.00 82.12 91 SER A C 1
ATOM 682 O O . SER A 1 91 ? -9.107 -0.683 -21.839 1.00 82.12 91 SER A O 1
ATOM 684 N N . PRO A 1 92 ? -10.096 -2.436 -22.829 1.00 85.56 92 PRO A N 1
ATOM 685 C CA . PRO A 1 92 ? -10.471 -3.051 -21.559 1.00 85.56 92 PRO A CA 1
ATOM 686 C C . PRO A 1 92 ? -9.225 -3.455 -20.755 1.00 85.56 92 PRO A C 1
ATOM 688 O O . PRO A 1 92 ? -8.230 -3.885 -21.355 1.00 85.56 92 PRO A O 1
ATOM 691 N N . PRO A 1 93 ? -9.269 -3.364 -19.413 1.00 88.25 93 PRO A N 1
ATOM 692 C CA . PRO A 1 93 ? -8.176 -3.842 -18.581 1.00 88.25 93 PRO A CA 1
ATOM 693 C C . PRO A 1 93 ? -7.996 -5.354 -18.769 1.00 88.25 93 PRO A C 1
ATOM 695 O O . PRO A 1 93 ? -8.962 -6.094 -18.976 1.00 88.25 93 PRO A O 1
ATOM 698 N N . ARG A 1 94 ? -6.748 -5.818 -18.718 1.00 89.56 94 ARG A N 1
ATOM 699 C CA . ARG A 1 94 ? -6.377 -7.225 -18.905 1.00 89.56 94 ARG A CA 1
ATOM 700 C C . ARG A 1 94 ? -5.733 -7.781 -17.638 1.00 89.56 94 ARG A C 1
ATOM 702 O O . ARG A 1 94 ? -4.989 -7.046 -16.990 1.00 89.56 94 ARG A O 1
ATOM 709 N N . PRO A 1 95 ? -5.958 -9.063 -17.311 1.00 93.19 95 PRO A N 1
ATOM 710 C CA . PRO A 1 95 ? -5.231 -9.712 -16.231 1.00 93.19 95 PRO A CA 1
ATOM 711 C C . PRO A 1 95 ? -3.720 -9.658 -16.481 1.00 93.19 95 PRO A C 1
ATOM 713 O O . PRO A 1 95 ? -3.265 -9.951 -17.588 1.00 93.19 95 PRO A O 1
ATOM 716 N N . ALA A 1 96 ? -2.964 -9.305 -15.452 1.00 94.00 96 ALA A N 1
ATOM 717 C CA . ALA A 1 96 ? -1.507 -9.323 -15.413 1.00 94.00 96 ALA A CA 1
ATOM 718 C C . ALA A 1 96 ? -1.059 -9.688 -13.994 1.00 94.00 96 ALA A C 1
ATOM 720 O O . ALA A 1 96 ? -1.827 -9.529 -13.046 1.00 94.00 96 ALA A O 1
ATOM 721 N N . THR A 1 97 ? 0.172 -10.156 -13.820 1.00 95.50 97 THR A N 1
ATOM 722 C CA . THR A 1 97 ? 0.766 -10.223 -12.479 1.00 95.50 97 THR A CA 1
ATOM 723 C C . THR A 1 97 ? 1.411 -8.884 -12.107 1.00 95.50 97 THR A C 1
ATOM 725 O O . THR A 1 97 ? 1.690 -8.064 -12.988 1.00 95.50 97 THR A O 1
ATOM 728 N N . LEU A 1 98 ? 1.696 -8.643 -10.823 1.00 94.75 98 LEU A N 1
ATOM 729 C CA . LEU A 1 98 ? 2.520 -7.497 -10.422 1.00 94.75 98 LEU A CA 1
ATOM 730 C C . LEU A 1 98 ? 3.900 -7.565 -11.089 1.00 94.75 98 LEU A C 1
ATOM 732 O O . LEU A 1 98 ? 4.403 -6.536 -11.532 1.00 94.75 98 LEU A O 1
ATOM 736 N N . SER A 1 99 ? 4.476 -8.761 -11.239 1.00 95.88 99 SER A N 1
ATOM 737 C CA . SER A 1 99 ? 5.740 -8.942 -11.963 1.00 95.88 99 SER A CA 1
ATOM 738 C C . SER A 1 99 ? 5.647 -8.477 -13.425 1.00 95.88 99 SER A C 1
ATOM 740 O O . SER A 1 99 ? 6.476 -7.680 -13.869 1.00 95.88 99 SER A O 1
ATOM 742 N N . ASP A 1 100 ? 4.607 -8.893 -14.160 1.00 95.38 100 ASP A N 1
ATOM 743 C CA . ASP A 1 100 ? 4.383 -8.463 -15.551 1.00 95.38 100 ASP A CA 1
ATOM 744 C C . ASP A 1 100 ? 4.188 -6.947 -15.654 1.00 95.38 100 ASP A C 1
ATOM 746 O O . ASP A 1 100 ? 4.721 -6.302 -16.565 1.00 95.38 100 ASP A O 1
ATOM 750 N N . PHE A 1 101 ? 3.436 -6.383 -14.702 1.00 93.56 101 PHE A N 1
ATOM 751 C CA . PHE A 1 101 ? 3.147 -4.957 -14.630 1.00 93.56 101 PHE A CA 1
ATOM 752 C C . PHE A 1 101 ? 4.415 -4.135 -14.389 1.00 93.56 101 PHE A C 1
ATOM 754 O O . PHE A 1 101 ? 4.658 -3.184 -15.127 1.00 93.56 101 PHE A O 1
ATOM 761 N N . LEU A 1 102 ? 5.249 -4.512 -13.411 1.00 94.00 102 LEU A N 1
ATOM 762 C CA . LEU A 1 102 ? 6.512 -3.829 -13.102 1.00 94.00 102 LEU A CA 1
ATOM 763 C C . LEU A 1 102 ? 7.507 -3.920 -14.261 1.00 94.00 102 LEU A C 1
ATOM 765 O O . LEU A 1 102 ? 8.149 -2.927 -14.608 1.00 94.00 102 LEU A O 1
ATOM 769 N N . LYS A 1 103 ? 7.589 -5.091 -14.900 1.00 95.75 103 LYS A N 1
ATOM 770 C CA . LYS A 1 103 ? 8.443 -5.314 -16.070 1.00 95.75 103 LYS A CA 1
ATOM 771 C C . LYS A 1 103 ? 8.043 -4.459 -17.270 1.00 95.75 103 LYS A C 1
ATOM 773 O O . LYS A 1 103 ? 8.890 -4.040 -18.053 1.00 95.75 103 LYS A O 1
ATOM 778 N N . SER A 1 104 ? 6.745 -4.201 -17.415 1.00 93.38 104 SER A N 1
ATOM 779 C CA . SER A 1 104 ? 6.171 -3.461 -18.544 1.00 93.38 104 SER A CA 1
ATOM 780 C C . SER A 1 104 ? 5.706 -2.059 -18.152 1.00 93.38 104 SER A C 1
ATOM 782 O O . SER A 1 104 ? 4.910 -1.450 -18.874 1.00 93.38 104 SER A O 1
ATOM 784 N N . ILE A 1 105 ? 6.167 -1.530 -17.015 1.00 91.31 105 ILE A N 1
ATOM 785 C CA . ILE A 1 105 ? 5.555 -0.347 -16.409 1.00 91.31 105 ILE A CA 1
ATOM 786 C C . ILE A 1 105 ? 5.690 0.903 -17.270 1.00 91.31 105 ILE A C 1
ATOM 788 O O . ILE A 1 105 ? 4.773 1.719 -17.282 1.00 91.31 105 ILE A O 1
ATOM 792 N N . GLY A 1 106 ? 6.749 1.010 -18.078 1.00 91.38 106 GLY A N 1
ATOM 793 C CA . GLY A 1 106 ? 6.890 2.072 -19.072 1.00 91.38 106 GLY A CA 1
ATOM 794 C C . GLY A 1 106 ? 5.700 2.169 -20.029 1.00 91.38 106 GLY A C 1
ATOM 795 O O . GLY A 1 106 ? 5.250 3.266 -20.345 1.00 91.38 106 GLY A O 1
ATOM 796 N N . SER A 1 107 ? 5.132 1.028 -20.435 1.00 89.25 107 SER A N 1
ATOM 797 C CA . SER A 1 107 ? 3.942 0.994 -21.296 1.00 89.25 107 SER A CA 1
ATOM 798 C C . SER A 1 107 ? 2.658 1.392 -20.558 1.00 89.25 107 SER A C 1
ATOM 800 O O . SER A 1 107 ? 1.786 2.033 -21.139 1.00 89.25 107 SER A O 1
ATOM 802 N N . HIS A 1 108 ? 2.552 1.063 -19.268 1.00 86.69 108 HIS A N 1
ATOM 803 C CA . HIS A 1 108 ? 1.391 1.393 -18.440 1.00 86.69 108 HIS A CA 1
ATOM 804 C C . HIS A 1 108 ? 1.408 2.845 -17.949 1.00 86.69 108 HIS A C 1
ATOM 806 O O . HIS A 1 108 ? 0.355 3.466 -17.847 1.00 86.69 108 HIS A O 1
ATOM 812 N N . GLY A 1 109 ? 2.589 3.394 -17.666 1.00 84.56 109 GLY A N 1
ATOM 813 C CA . GLY A 1 109 ? 2.806 4.743 -17.143 1.00 84.56 109 GLY A CA 1
ATOM 814 C C . GLY A 1 109 ? 2.982 5.820 -18.215 1.00 84.56 109 GLY A C 1
ATOM 815 O O . GLY A 1 109 ? 3.260 6.969 -17.875 1.00 84.56 109 GLY A O 1
ATOM 816 N N . GLY A 1 110 ? 2.828 5.486 -19.501 1.00 83.94 110 GLY A N 1
ATOM 817 C CA . GLY A 1 110 ? 3.002 6.438 -20.603 1.00 83.94 110 GLY A CA 1
ATOM 818 C C . GLY A 1 110 ? 2.095 7.671 -20.491 1.00 83.94 110 GLY A C 1
ATOM 819 O O . GLY A 1 110 ? 2.522 8.781 -20.803 1.00 83.94 110 GLY A O 1
ATOM 820 N N . TYR A 1 111 ? 0.883 7.514 -19.942 1.00 82.38 111 TYR A N 1
ATOM 821 C CA . TYR A 1 111 ? -0.037 8.632 -19.677 1.00 82.38 111 TYR A CA 1
ATOM 822 C C . TYR A 1 111 ? 0.527 9.665 -18.683 1.00 82.38 111 TYR A C 1
ATOM 824 O O . TYR A 1 111 ? 0.105 10.818 -18.690 1.00 82.38 111 TYR A O 1
ATOM 832 N N . ALA A 1 112 ? 1.479 9.256 -17.840 1.00 81.44 112 ALA A N 1
ATOM 833 C CA . ALA A 1 112 ? 2.167 10.090 -16.859 1.00 81.44 112 ALA A CA 1
ATOM 834 C C . ALA A 1 112 ? 3.575 10.514 -17.327 1.00 81.44 112 ALA A C 1
ATOM 836 O O . ALA A 1 112 ? 4.367 11.010 -16.530 1.00 81.44 112 ALA A O 1
ATOM 837 N N . GLY A 1 113 ? 3.908 10.316 -18.610 1.00 85.69 113 GLY A N 1
ATOM 838 C CA . GLY A 1 113 ? 5.205 10.696 -19.180 1.00 85.69 113 GLY A CA 1
ATOM 839 C C . GLY A 1 113 ? 6.343 9.712 -18.898 1.00 85.69 113 GLY A C 1
ATOM 840 O O . GLY A 1 113 ? 7.507 10.052 -19.112 1.00 85.69 113 GLY A O 1
ATOM 841 N N . MET A 1 114 ? 6.038 8.496 -18.435 1.00 86.69 114 MET A N 1
ATOM 842 C CA . MET A 1 114 ? 7.049 7.455 -18.258 1.00 86.69 114 MET A CA 1
ATOM 843 C C . MET A 1 114 ? 7.606 7.002 -19.615 1.00 86.69 114 MET A C 1
ATOM 845 O O . MET A 1 114 ? 6.871 6.876 -20.594 1.00 86.69 114 MET A O 1
ATOM 849 N N . ALA A 1 115 ? 8.914 6.743 -19.687 1.00 91.81 115 ALA A N 1
ATOM 850 C CA . ALA A 1 115 ? 9.524 6.226 -20.905 1.00 91.81 115 ALA A CA 1
ATOM 851 C C . ALA A 1 115 ? 9.043 4.791 -21.181 1.00 91.81 115 ALA A C 1
ATOM 853 O O . ALA A 1 115 ? 9.079 3.942 -20.296 1.00 91.81 115 ALA A O 1
ATOM 854 N N . ASN A 1 116 ? 8.674 4.483 -22.430 1.00 92.81 116 ASN A N 1
ATOM 855 C CA . ASN A 1 116 ? 8.146 3.159 -22.801 1.00 92.81 116 ASN A CA 1
ATOM 856 C C . ASN A 1 116 ? 9.080 1.986 -22.450 1.00 92.81 116 ASN A C 1
ATOM 858 O O . ASN A 1 116 ? 8.608 0.871 -22.260 1.00 92.81 116 ASN A O 1
ATOM 862 N N . ALA A 1 117 ? 10.393 2.227 -22.392 1.00 95.06 117 ALA A N 1
ATOM 863 C CA . ALA A 1 117 ? 11.400 1.215 -22.073 1.00 95.06 117 ALA A CA 1
ATOM 864 C C . ALA A 1 117 ? 11.660 1.047 -20.562 1.00 95.06 117 ALA A C 1
ATOM 866 O O . ALA A 1 117 ? 12.550 0.285 -20.194 1.00 95.06 117 ALA A O 1
ATOM 867 N N . THR A 1 118 ? 10.947 1.771 -19.692 1.00 94.25 118 THR A N 1
ATOM 868 C CA . THR A 1 118 ? 11.114 1.656 -18.240 1.00 94.25 118 THR A CA 1
ATOM 869 C C . THR A 1 118 ? 10.656 0.284 -17.745 1.00 94.25 118 THR A C 1
ATOM 871 O O . THR A 1 118 ? 9.505 -0.107 -17.948 1.00 94.25 118 THR A O 1
ATOM 874 N N . ASP A 1 119 ? 11.562 -0.397 -17.048 1.00 94.69 119 ASP A N 1
ATOM 875 C CA . ASP A 1 119 ? 11.373 -1.677 -16.366 1.00 94.69 119 ASP A CA 1
ATOM 876 C C . ASP A 1 119 ? 11.754 -1.473 -14.892 1.00 94.69 119 ASP A C 1
ATOM 878 O O . ASP A 1 119 ? 12.867 -1.030 -14.595 1.00 94.69 119 ASP A O 1
ATOM 882 N N . LEU A 1 120 ? 10.812 -1.728 -13.982 1.00 92.38 120 LEU A N 1
ATOM 883 C CA . LEU A 1 120 ? 11.026 -1.639 -12.533 1.00 92.38 120 LEU A CA 1
ATOM 884 C C . LEU A 1 120 ? 11.067 -3.012 -11.852 1.00 92.38 120 LEU A C 1
ATOM 886 O O . LEU A 1 120 ? 11.087 -3.076 -10.624 1.00 92.38 120 LEU A O 1
ATOM 890 N N . SER A 1 121 ? 11.070 -4.104 -12.617 1.00 94.75 121 SER A N 1
ATOM 891 C CA . SER A 1 121 ? 11.185 -5.447 -12.056 1.00 94.75 121 SER A CA 1
ATOM 892 C C . SER A 1 121 ? 12.566 -5.671 -11.442 1.00 94.75 121 SER A C 1
ATOM 894 O O . SER A 1 121 ? 13.601 -5.211 -11.936 1.00 94.75 121 SER A O 1
ATOM 896 N N . ASN A 1 122 ? 12.597 -6.400 -10.334 1.00 95.19 122 ASN A N 1
ATOM 897 C CA . ASN A 1 122 ? 13.831 -6.790 -9.678 1.00 95.19 122 ASN A CA 1
ATOM 898 C C . ASN A 1 122 ? 13.639 -8.154 -9.031 1.00 95.19 122 ASN A C 1
ATOM 900 O O . ASN A 1 122 ? 12.968 -8.272 -8.016 1.00 95.19 122 ASN A O 1
ATOM 904 N N . LYS A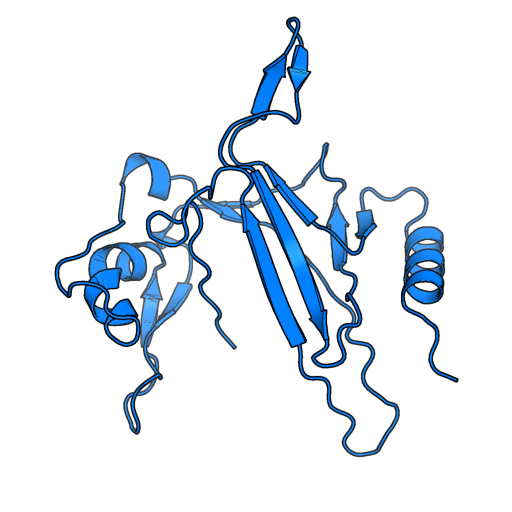 1 123 ? 14.291 -9.183 -9.577 1.00 94.12 123 LYS A N 1
ATOM 905 C CA . LYS A 1 123 ? 14.096 -10.576 -9.154 1.00 94.12 123 LYS A CA 1
ATOM 906 C C . LYS A 1 123 ? 14.223 -10.801 -7.640 1.00 94.12 123 LYS A C 1
ATOM 908 O O . LYS A 1 123 ? 13.474 -11.606 -7.094 1.00 94.12 123 LYS A O 1
ATOM 913 N N . ASP A 1 124 ? 15.168 -10.133 -6.981 1.00 93.81 124 ASP A N 1
ATOM 914 C CA . ASP A 1 124 ? 15.415 -10.339 -5.552 1.00 93.81 124 ASP A CA 1
ATOM 915 C C . ASP A 1 124 ? 14.359 -9.631 -4.690 1.00 93.81 124 ASP A C 1
ATOM 917 O O . ASP A 1 124 ? 13.921 -10.187 -3.683 1.00 93.81 124 ASP A O 1
ATOM 921 N N . LEU A 1 125 ? 13.915 -8.435 -5.096 1.00 90.00 125 LEU A N 1
ATOM 922 C CA . LEU A 1 125 ? 12.844 -7.699 -4.412 1.00 90.00 125 LEU A CA 1
ATOM 923 C C . LEU A 1 125 ? 11.465 -8.320 -4.688 1.00 90.00 125 LEU A C 1
ATOM 925 O O . LEU A 1 125 ? 10.670 -8.510 -3.770 1.00 90.00 125 LEU A O 1
ATOM 929 N N . ASP A 1 126 ? 11.215 -8.714 -5.934 1.00 94.88 126 ASP A N 1
ATOM 930 C CA . ASP A 1 126 ? 9.954 -9.282 -6.415 1.00 94.88 126 ASP A CA 1
ATOM 931 C C . ASP A 1 126 ? 9.675 -10.666 -5.818 1.00 94.88 126 ASP A C 1
ATOM 933 O O . ASP A 1 126 ? 8.528 -11.104 -5.770 1.00 94.88 126 ASP A O 1
ATOM 937 N N . ALA A 1 127 ? 10.702 -11.364 -5.326 1.00 95.81 127 ALA A N 1
ATOM 938 C CA . ALA A 1 127 ? 10.540 -12.650 -4.658 1.00 95.81 127 ALA A CA 1
ATOM 939 C C . ALA A 1 127 ? 9.805 -12.542 -3.312 1.00 95.81 127 ALA A C 1
ATOM 941 O O . ALA A 1 127 ? 9.283 -13.546 -2.826 1.00 95.81 127 ALA A O 1
ATOM 942 N N . LYS A 1 128 ? 9.801 -11.359 -2.677 1.00 92.88 128 LYS A N 1
ATOM 943 C CA . LYS A 1 128 ? 9.158 -11.131 -1.376 1.00 92.88 128 LYS A CA 1
ATOM 944 C C . LYS A 1 128 ? 8.518 -9.751 -1.306 1.00 92.88 128 LYS A C 1
ATOM 946 O O . LYS A 1 128 ? 9.074 -8.813 -0.739 1.00 92.88 128 LYS A O 1
ATOM 951 N N . VAL A 1 129 ? 7.291 -9.675 -1.796 1.00 91.50 129 VAL A N 1
ATOM 952 C CA . VAL A 1 129 ? 6.418 -8.515 -1.645 1.00 91.50 129 VAL A CA 1
ATOM 953 C C . VAL A 1 129 ? 5.619 -8.652 -0.351 1.00 91.50 129 VAL A C 1
ATOM 955 O O . VAL A 1 129 ? 4.993 -9.683 -0.090 1.00 91.50 129 VAL A O 1
ATOM 958 N N . SER A 1 130 ? 5.645 -7.611 0.481 1.00 89.50 130 SER A N 1
ATOM 959 C CA . SER A 1 130 ? 4.821 -7.537 1.688 1.00 89.50 130 SER A CA 1
ATOM 960 C C . SER A 1 130 ? 3.413 -7.048 1.350 1.00 89.50 130 SER A C 1
ATOM 962 O O . SER A 1 130 ? 3.267 -5.966 0.783 1.00 89.50 130 SER A O 1
ATOM 964 N N . ILE A 1 131 ? 2.384 -7.791 1.757 1.00 88.06 131 ILE A N 1
ATOM 965 C CA . ILE A 1 131 ? 0.976 -7.392 1.628 1.00 88.06 131 ILE A CA 1
ATOM 966 C C . ILE A 1 131 ? 0.439 -6.959 2.988 1.00 88.06 131 ILE A C 1
ATOM 968 O O . ILE A 1 131 ? 0.520 -7.707 3.967 1.00 88.06 131 ILE A O 1
ATOM 972 N N . ARG A 1 132 ? -0.142 -5.758 3.025 1.00 87.12 132 ARG A N 1
ATOM 973 C CA . ARG A 1 132 ? -0.793 -5.170 4.198 1.00 87.12 132 ARG A CA 1
ATOM 974 C C . ARG A 1 132 ? -2.287 -5.070 3.968 1.00 87.12 132 ARG A C 1
ATOM 976 O O . ARG A 1 132 ? -2.725 -4.554 2.945 1.00 87.12 132 ARG A O 1
ATOM 983 N N . PHE A 1 133 ? -3.060 -5.528 4.944 1.00 84.25 133 PHE A N 1
ATOM 984 C CA . PHE A 1 133 ? -4.510 -5.390 4.924 1.00 84.25 133 PHE A CA 1
ATOM 985 C C . PHE A 1 133 ? -4.927 -4.203 5.780 1.00 84.25 133 PHE A C 1
ATOM 987 O O . PHE A 1 133 ? -4.569 -4.106 6.954 1.00 84.25 133 PHE A O 1
ATOM 994 N N . GLN A 1 134 ? -5.709 -3.311 5.182 1.00 87.81 134 GLN A N 1
ATOM 995 C CA . GLN A 1 134 ? -6.291 -2.152 5.844 1.00 87.81 134 GLN A CA 1
ATOM 996 C C . GLN A 1 134 ? -7.768 -2.103 5.497 1.00 87.81 134 GLN A C 1
ATOM 998 O O . GLN A 1 134 ? -8.150 -2.346 4.355 1.00 87.81 134 GLN A O 1
ATOM 1003 N N . THR A 1 135 ? -8.607 -1.829 6.492 1.00 89.75 135 THR A N 1
ATOM 1004 C CA . THR A 1 135 ? -10.058 -1.749 6.299 1.00 89.75 135 THR A CA 1
ATOM 1005 C C . THR A 1 135 ? -10.553 -0.379 6.715 1.00 89.75 135 THR A C 1
ATOM 1007 O O . THR A 1 135 ? -10.371 0.016 7.859 1.00 89.75 135 THR A O 1
ATOM 1010 N N . THR A 1 136 ? -11.232 0.330 5.822 1.00 89.06 136 THR A N 1
ATOM 1011 C CA . THR A 1 136 ? -11.893 1.601 6.136 1.00 89.06 136 THR A CA 1
ATOM 1012 C C . THR A 1 136 ? -13.398 1.432 6.065 1.00 89.06 136 THR A C 1
ATOM 1014 O O . THR A 1 136 ? -13.923 0.882 5.099 1.00 89.06 136 THR A O 1
ATOM 1017 N N . PHE A 1 137 ? -14.098 1.951 7.071 1.00 86.31 137 PHE A N 1
ATOM 1018 C CA . PHE A 1 137 ? -15.545 2.119 7.013 1.00 86.31 137 PHE A CA 1
ATOM 1019 C C . PHE A 1 137 ? -15.827 3.512 6.455 1.00 86.31 137 PHE A C 1
ATOM 1021 O O . PHE A 1 137 ? -15.548 4.514 7.109 1.00 86.31 137 PHE A O 1
ATOM 1028 N N . LEU A 1 138 ? -16.322 3.579 5.219 1.00 86.75 138 LEU A N 1
ATOM 1029 C CA . LEU A 1 138 ? -16.621 4.858 4.578 1.00 86.75 138 LEU A CA 1
ATOM 1030 C C . LEU A 1 138 ? -17.890 5.461 5.206 1.00 86.75 138 LEU A C 1
ATOM 1032 O O . LEU A 1 138 ? -18.937 4.806 5.176 1.00 86.75 138 LEU A O 1
ATOM 1036 N N . PRO A 1 139 ? -17.836 6.687 5.759 1.00 83.62 139 PRO A N 1
ATOM 1037 C CA . PRO A 1 139 ? -18.992 7.350 6.356 1.00 83.62 139 PRO A CA 1
ATOM 1038 C C . PRO A 1 139 ? -19.909 7.927 5.265 1.00 83.62 139 PRO A C 1
ATOM 1040 O O . PRO A 1 139 ? -20.024 9.138 5.091 1.00 83.62 139 PRO A O 1
ATOM 1043 N N . VAL A 1 140 ? -20.552 7.049 4.495 1.00 85.88 140 VAL A N 1
ATOM 1044 C CA . VAL A 1 140 ? -21.473 7.449 3.426 1.00 85.88 140 VAL A CA 1
ATOM 1045 C C . VAL A 1 140 ? -22.718 8.116 4.039 1.00 85.88 140 VAL A C 1
ATOM 1047 O O . VAL A 1 140 ? -23.274 7.574 4.998 1.00 85.88 140 VAL A O 1
ATOM 1050 N N . PRO A 1 141 ? -23.176 9.272 3.517 1.00 82.19 141 PRO A N 1
ATOM 1051 C CA . PRO A 1 141 ? -24.403 9.915 3.984 1.00 82.19 141 PRO A CA 1
ATOM 1052 C C . PRO A 1 141 ? -25.619 8.984 3.892 1.00 82.19 141 PRO A C 1
ATOM 1054 O O . PRO A 1 141 ? -25.784 8.274 2.899 1.00 82.19 141 PRO A O 1
ATOM 1057 N N . ASP A 1 142 ? -26.489 9.025 4.904 1.00 82.94 142 ASP A N 1
ATOM 1058 C CA . ASP A 1 142 ? -27.742 8.257 4.945 1.00 82.94 142 ASP A CA 1
ATOM 1059 C C . ASP A 1 142 ? -28.811 8.902 4.043 1.00 82.94 142 ASP A C 1
ATOM 1061 O O . ASP A 1 142 ? -29.769 9.537 4.486 1.00 82.94 142 ASP A O 1
ATOM 1065 N N . GLU A 1 143 ? -28.579 8.801 2.736 1.00 87.44 143 GLU A N 1
ATOM 1066 C CA . GLU A 1 143 ? -29.434 9.304 1.668 1.00 87.44 143 GLU A CA 1
ATOM 1067 C C . GLU A 1 143 ? -29.624 8.215 0.607 1.00 87.44 143 GLU A C 1
ATOM 1069 O O . GLU A 1 143 ? -28.768 7.352 0.414 1.00 87.44 143 GLU A O 1
ATOM 1074 N N . ARG A 1 144 ? -30.730 8.269 -0.151 1.00 81.88 144 ARG A N 1
ATOM 1075 C CA . ARG A 1 144 ? -31.101 7.233 -1.142 1.00 81.88 144 ARG A CA 1
ATOM 1076 C C . ARG A 1 144 ? -29.985 6.900 -2.148 1.00 81.88 144 ARG A C 1
ATOM 1078 O O . ARG A 1 144 ? -29.984 5.800 -2.690 1.00 81.88 144 ARG A O 1
ATOM 1085 N N . LEU A 1 145 ? -29.093 7.852 -2.423 1.00 84.50 145 LEU A N 1
ATOM 1086 C CA . LEU A 1 145 ? -27.920 7.715 -3.293 1.00 84.50 145 LEU A CA 1
ATOM 1087 C C . LEU A 1 145 ? -26.695 8.402 -2.660 1.00 84.50 145 LEU A C 1
ATOM 1089 O O . LEU A 1 145 ? -25.988 9.148 -3.336 1.00 84.50 145 LEU A O 1
ATOM 1093 N N . GLY A 1 146 ? -26.482 8.202 -1.356 1.00 83.06 146 GLY A N 1
ATOM 1094 C CA . GLY A 1 146 ? -25.292 8.704 -0.673 1.00 83.06 146 GLY A CA 1
ATOM 1095 C C . GLY A 1 146 ? -24.014 8.212 -1.358 1.00 83.06 146 GLY A C 1
ATOM 1096 O O . GLY A 1 146 ? -23.893 7.038 -1.710 1.00 83.06 146 GLY A O 1
ATOM 1097 N N . ALA A 1 147 ? -23.063 9.118 -1.560 1.00 89.31 147 ALA A N 1
ATOM 1098 C CA . ALA A 1 147 ? -21.766 8.819 -2.149 1.00 89.31 147 ALA A CA 1
ATOM 1099 C C . ALA A 1 147 ? -20.672 9.599 -1.418 1.00 89.31 147 ALA A C 1
ATOM 1101 O O . ALA A 1 147 ? -20.931 10.643 -0.819 1.00 89.31 147 ALA A O 1
ATOM 1102 N N . LEU A 1 148 ? -19.449 9.082 -1.483 1.00 89.12 148 LEU A N 1
ATOM 1103 C CA . LEU A 1 148 ? -18.267 9.699 -0.902 1.00 89.12 148 LEU A CA 1
ATOM 1104 C C . LEU A 1 148 ? -17.112 9.552 -1.892 1.00 89.12 148 LEU A C 1
ATOM 1106 O O . LEU A 1 148 ? -16.816 8.455 -2.360 1.00 89.12 148 LEU A O 1
ATOM 1110 N N . GLU A 1 149 ? -16.476 10.674 -2.214 1.00 91.62 149 GLU A N 1
ATOM 1111 C CA . GLU A 1 149 ? -15.237 10.714 -2.987 1.00 91.62 149 GLU A CA 1
ATOM 1112 C C . GLU A 1 149 ? -14.060 10.796 -2.016 1.00 91.62 149 GLU A C 1
ATOM 1114 O O . GLU A 1 149 ? -14.047 11.649 -1.121 1.00 91.62 149 GLU A O 1
ATOM 1119 N N . PHE A 1 150 ? -13.067 9.932 -2.202 1.00 92.19 150 PHE A N 1
ATOM 1120 C CA . PHE A 1 150 ? -11.856 9.920 -1.393 1.00 92.19 150 PHE A CA 1
ATOM 1121 C C . PHE A 1 150 ? -10.613 9.708 -2.253 1.00 92.19 150 PHE A C 1
ATOM 1123 O O . PHE A 1 150 ? -10.695 9.222 -3.380 1.00 92.19 150 PHE A O 1
ATOM 1130 N N . ALA A 1 151 ? -9.461 10.071 -1.703 1.00 92.44 151 ALA A N 1
ATOM 1131 C CA . ALA A 1 151 ? -8.157 9.860 -2.304 1.00 92.44 151 ALA A CA 1
ATOM 1132 C C . ALA A 1 151 ? -7.180 9.293 -1.264 1.00 92.44 151 ALA A C 1
ATOM 1134 O O . ALA A 1 151 ? -7.216 9.707 -0.099 1.00 92.44 151 ALA A O 1
ATOM 1135 N N . PRO A 1 152 ? -6.300 8.361 -1.658 1.00 91.44 152 PRO A N 1
ATOM 1136 C CA . PRO A 1 152 ? -5.163 7.988 -0.840 1.00 91.44 152 PRO A CA 1
ATOM 1137 C C . PRO A 1 152 ? -4.055 9.044 -0.920 1.00 91.44 152 PRO A C 1
ATOM 1139 O O . PRO A 1 152 ? -3.799 9.626 -1.972 1.00 91.44 152 PRO A O 1
ATOM 1142 N N . GLU A 1 153 ? -3.379 9.262 0.200 1.00 91.38 153 GLU A N 1
ATOM 1143 C CA . GLU A 1 153 ? -2.152 10.046 0.302 1.00 91.38 153 GLU A CA 1
ATOM 1144 C C . GLU A 1 153 ? -1.033 9.126 0.790 1.00 91.38 153 GLU A C 1
ATOM 1146 O O . GLU A 1 153 ? -1.191 8.446 1.805 1.00 91.38 153 GLU A O 1
ATOM 1151 N N . MET A 1 154 ? 0.098 9.132 0.083 1.00 90.50 154 MET A N 1
ATOM 1152 C CA . MET A 1 154 ? 1.310 8.415 0.471 1.00 90.50 154 MET A CA 1
ATOM 1153 C C . MET A 1 154 ? 2.459 9.404 0.607 1.00 90.50 154 MET A C 1
ATOM 1155 O O . MET A 1 154 ? 3.016 9.864 -0.391 1.00 90.50 154 MET A O 1
ATOM 1159 N N . TYR A 1 155 ? 2.832 9.712 1.843 1.00 90.25 155 TYR A N 1
ATOM 1160 C CA . TYR A 1 155 ? 3.919 10.629 2.153 1.00 90.25 155 TYR A CA 1
ATOM 1161 C C . TYR A 1 155 ? 5.166 9.848 2.568 1.00 90.25 155 TYR A C 1
ATOM 1163 O O . TYR A 1 155 ? 5.273 9.365 3.696 1.00 90.25 155 TYR A O 1
ATOM 1171 N N . ASN A 1 156 ? 6.113 9.712 1.640 1.00 90.50 156 ASN A N 1
ATOM 1172 C CA . ASN A 1 156 ? 7.386 9.047 1.891 1.00 90.50 156 ASN A CA 1
ATOM 1173 C C . ASN A 1 156 ? 8.413 10.028 2.461 1.00 90.50 156 ASN A C 1
ATOM 1175 O O . ASN A 1 156 ? 8.692 11.067 1.866 1.00 90.50 156 ASN A O 1
ATOM 1179 N N . TYR A 1 157 ? 9.020 9.682 3.594 1.00 88.25 157 TYR A N 1
ATOM 1180 C CA . TYR A 1 157 ? 9.887 10.595 4.343 1.00 88.25 157 TYR A CA 1
ATOM 1181 C C . TYR A 1 157 ? 11.226 10.861 3.631 1.00 88.25 157 TYR A C 1
ATOM 1183 O O . TYR A 1 157 ? 11.980 11.761 4.016 1.00 88.25 157 TYR A O 1
ATOM 1191 N N . GLN A 1 158 ? 11.553 10.061 2.614 1.00 88.25 158 GLN A N 1
ATOM 1192 C CA . GLN A 1 158 ? 12.769 10.163 1.817 1.00 88.25 158 GLN A CA 1
ATOM 1193 C C . GLN A 1 158 ? 12.536 10.808 0.444 1.00 88.25 158 GLN A C 1
ATOM 1195 O O . GLN A 1 158 ? 13.523 11.129 -0.223 1.00 88.25 158 GLN A O 1
ATOM 1200 N N . THR A 1 159 ? 11.287 11.073 0.045 1.00 88.56 159 THR A N 1
ATOM 1201 C CA . THR A 1 159 ? 11.002 11.965 -1.087 1.00 88.56 159 THR A CA 1
ATOM 1202 C C . THR A 1 159 ? 11.336 13.395 -0.668 1.00 88.56 159 THR A C 1
ATOM 1204 O O . THR A 1 159 ? 10.664 13.990 0.170 1.00 88.56 159 THR A O 1
ATOM 1207 N N . ARG A 1 160 ? 12.427 13.937 -1.215 1.00 88.19 160 ARG A N 1
ATOM 1208 C CA . ARG A 1 160 ? 12.901 15.309 -0.945 1.00 88.19 160 ARG A CA 1
ATOM 1209 C C . ARG A 1 160 ? 12.848 16.217 -2.172 1.00 88.19 160 ARG A C 1
ATOM 1211 O O . ARG A 1 160 ? 13.166 17.397 -2.058 1.00 88.19 160 ARG A O 1
ATOM 1218 N N . ASP A 1 161 ? 12.496 15.645 -3.316 1.00 88.38 161 ASP A N 1
ATOM 1219 C CA . ASP A 1 161 ? 12.406 16.294 -4.616 1.00 88.38 161 ASP A CA 1
ATOM 1220 C C . ASP A 1 161 ? 11.274 15.621 -5.402 1.00 88.38 161 ASP A C 1
ATOM 1222 O O . ASP A 1 161 ? 11.248 14.394 -5.517 1.00 88.38 161 ASP A O 1
ATOM 1226 N N . ASP A 1 162 ? 10.348 16.417 -5.935 1.00 85.12 162 ASP A N 1
ATOM 1227 C CA . ASP A 1 162 ? 9.222 15.937 -6.744 1.00 85.12 162 ASP A CA 1
ATOM 1228 C C . ASP A 1 162 ? 9.696 15.276 -8.050 1.00 85.12 162 ASP A C 1
ATOM 1230 O O . ASP A 1 162 ? 8.987 14.450 -8.625 1.00 85.12 162 ASP A O 1
ATOM 1234 N N . ALA A 1 163 ? 10.906 15.608 -8.514 1.00 85.50 163 ALA A N 1
ATOM 1235 C CA . ALA A 1 163 ? 11.524 14.984 -9.679 1.00 85.50 163 ALA A CA 1
ATOM 1236 C C . ALA A 1 163 ? 12.172 13.615 -9.379 1.00 85.50 163 ALA A C 1
ATOM 1238 O O . ALA A 1 163 ? 12.551 12.910 -10.314 1.00 85.50 163 ALA A O 1
ATOM 1239 N N . ASP A 1 164 ? 12.302 13.229 -8.104 1.00 83.44 164 ASP A N 1
ATOM 1240 C CA . ASP A 1 164 ? 12.903 11.963 -7.657 1.00 83.44 164 ASP A CA 1
ATOM 1241 C C . ASP A 1 164 ? 12.078 11.319 -6.518 1.00 83.44 164 ASP A C 1
ATOM 1243 O O . ASP A 1 164 ? 12.547 11.200 -5.374 1.00 83.44 164 ASP A O 1
ATOM 1247 N N . PRO A 1 165 ? 10.824 10.910 -6.800 1.00 86.12 165 PRO A N 1
ATOM 1248 C CA . PRO A 1 165 ? 9.957 10.303 -5.800 1.00 86.12 165 PRO A CA 1
ATOM 1249 C C . PRO A 1 165 ? 10.494 8.939 -5.347 1.00 86.12 165 PRO A C 1
ATOM 1251 O O . PRO A 1 165 ? 10.987 8.138 -6.142 1.00 86.12 165 PRO A O 1
ATOM 1254 N N . LYS A 1 166 ? 10.367 8.644 -4.049 1.00 86.38 166 LYS A N 1
ATOM 1255 C CA . LYS A 1 166 ? 10.785 7.362 -3.444 1.00 86.38 166 LYS A CA 1
ATOM 1256 C C . LYS A 1 166 ? 9.655 6.352 -3.277 1.00 86.38 166 LYS A C 1
ATOM 1258 O O . LYS A 1 166 ? 9.891 5.239 -2.817 1.00 86.38 166 LYS A O 1
ATOM 1263 N N . ASN A 1 167 ? 8.447 6.714 -3.688 1.00 85.62 167 ASN A N 1
ATOM 1264 C CA . ASN A 1 167 ? 7.276 5.856 -3.696 1.00 85.62 167 ASN A CA 1
ATOM 1265 C C . ASN A 1 167 ? 6.523 5.971 -5.027 1.00 85.62 167 ASN A C 1
ATOM 1267 O O . ASN A 1 167 ? 6.491 7.027 -5.654 1.00 85.62 167 ASN A O 1
ATOM 1271 N N . LEU A 1 168 ? 5.887 4.872 -5.428 1.00 81.44 168 LEU A N 1
ATOM 1272 C CA . LEU A 1 168 ? 4.949 4.821 -6.543 1.00 81.44 168 LEU A CA 1
ATOM 1273 C C . LEU A 1 168 ? 3.580 4.415 -5.999 1.00 81.44 168 LEU A C 1
ATOM 1275 O O . LEU A 1 168 ? 3.458 3.394 -5.325 1.00 81.44 168 LEU A O 1
ATOM 1279 N N . LEU A 1 169 ? 2.558 5.203 -6.320 1.00 81.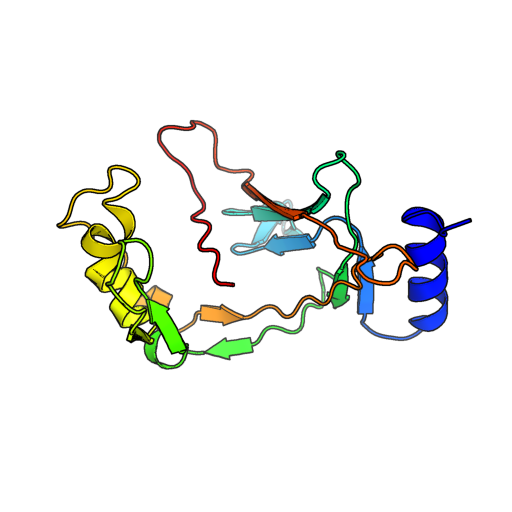81 169 LEU A N 1
ATOM 1280 C CA . LEU A 1 169 ? 1.168 4.882 -6.029 1.00 81.81 169 LEU A CA 1
ATOM 1281 C C . LEU A 1 169 ? 0.500 4.315 -7.283 1.00 81.81 169 LEU A C 1
ATOM 1283 O O . LEU A 1 169 ? 0.401 4.999 -8.300 1.00 81.81 169 LEU A O 1
ATOM 1287 N N . VAL A 1 170 ? -0.006 3.087 -7.184 1.00 76.25 170 VAL A N 1
ATOM 1288 C CA . VAL A 1 170 ? -0.866 2.471 -8.198 1.00 76.25 170 VAL A CA 1
ATOM 1289 C C . VAL A 1 170 ? -2.259 2.311 -7.598 1.00 76.25 170 VAL A C 1
ATOM 1291 O O . VAL A 1 170 ? -2.421 1.632 -6.588 1.00 76.25 170 VAL A O 1
ATOM 1294 N N . VAL A 1 171 ? -3.261 2.955 -8.199 1.00 72.25 171 VAL A N 1
ATOM 1295 C CA . VAL A 1 171 ? -4.661 2.865 -7.760 1.00 72.25 171 VAL A CA 1
ATOM 1296 C C . VAL A 1 171 ? -5.426 1.978 -8.734 1.00 72.25 171 VAL A C 1
ATOM 1298 O O . VAL A 1 171 ? -5.385 2.205 -9.941 1.00 72.25 171 VAL A O 1
ATOM 1301 N N . HIS A 1 172 ? -6.135 0.988 -8.199 1.00 62.88 172 HIS A N 1
ATOM 1302 C CA . HIS A 1 172 ? -7.061 0.143 -8.942 1.00 62.88 172 HIS A CA 1
ATOM 1303 C C . HIS A 1 172 ? -8.440 0.231 -8.274 1.00 62.88 172 HIS A C 1
ATOM 1305 O O . HIS A 1 172 ? -8.527 0.062 -7.057 1.00 62.88 172 HIS A O 1
ATOM 1311 N N . LEU A 1 173 ? -9.492 0.512 -9.050 1.00 52.16 173 LEU A N 1
ATOM 1312 C CA . LEU A 1 173 ? -10.888 0.591 -8.590 1.00 52.16 173 LEU A CA 1
ATOM 1313 C C . LEU A 1 173 ? -11.703 -0.595 -9.106 1.00 52.16 173 LEU A C 1
ATOM 1315 O O . LEU A 1 173 ? -11.435 -1.037 -10.246 1.00 52.16 173 LEU A O 1
#

Radius of gyration: 18.71 Å; chains: 1; bounding box: 53×32×50 Å

pLDDT: mean 86.77, std 8.33, range [52.16, 97.25]